Protein AF-A0ABD1T6C7-F1 (afdb_monomer_lite)

Organism: NCBI:txid205694

Structure (mmCIF, N/CA/C/O backbone):
data_AF-A0ABD1T6C7-F1
#
_entry.id   AF-A0ABD1T6C7-F1
#
loop_
_atom_site.group_PDB
_atom_site.id
_atom_site.type_symbol
_atom_site.label_atom_id
_atom_site.label_alt_id
_atom_site.label_comp_id
_atom_site.label_asym_id
_atom_site.label_entity_id
_atom_site.label_seq_id
_atom_site.pdbx_PDB_ins_code
_atom_site.Cartn_x
_atom_site.Cartn_y
_atom_site.Cartn_z
_atom_site.occupancy
_atom_site.B_iso_or_equiv
_atom_site.auth_seq_id
_atom_site.auth_comp_id
_atom_site.auth_asym_id
_atom_site.auth_atom_id
_atom_site.pdbx_PDB_model_num
ATOM 1 N N . MET A 1 1 ? -16.945 15.650 2.297 1.00 52.28 1 MET A N 1
ATOM 2 C CA . MET A 1 1 ? -16.481 14.478 1.529 1.00 52.28 1 MET A CA 1
ATOM 3 C C . MET A 1 1 ? -17.286 13.289 2.010 1.00 52.28 1 MET A C 1
ATOM 5 O O . MET A 1 1 ? -17.315 13.063 3.214 1.00 52.28 1 MET A O 1
ATOM 9 N N . GLU A 1 2 ? -18.012 12.616 1.120 1.00 56.53 2 GLU A N 1
ATOM 10 C CA . GLU A 1 2 ? -18.756 11.403 1.474 1.00 56.53 2 GLU A CA 1
ATOM 11 C C . GLU A 1 2 ? -17.763 10.323 1.914 1.00 56.53 2 GLU A C 1
ATOM 13 O O . GLU A 1 2 ? -16.806 10.024 1.202 1.00 56.53 2 GLU A O 1
ATOM 18 N N . SER A 1 3 ? -17.945 9.786 3.122 1.00 69.44 3 SER A N 1
ATOM 19 C CA . SER A 1 3 ? -17.180 8.632 3.582 1.00 69.44 3 SER A CA 1
ATOM 20 C C . SER A 1 3 ? -17.916 7.364 3.161 1.00 69.44 3 SER A C 1
ATOM 22 O O . SER A 1 3 ? -19.142 7.289 3.240 1.00 69.44 3 SER A O 1
ATOM 24 N N . PHE A 1 4 ? -17.175 6.357 2.702 1.00 83.12 4 PHE A N 1
ATOM 25 C CA . PHE A 1 4 ? -17.728 5.048 2.359 1.00 83.12 4 PHE A CA 1
ATOM 26 C C . PHE A 1 4 ? -17.406 4.059 3.489 1.00 83.12 4 PHE A C 1
ATOM 28 O O . PHE A 1 4 ? -16.422 3.323 3.401 1.00 83.12 4 PHE A O 1
ATOM 35 N N . PRO A 1 5 ? -18.204 4.007 4.575 1.00 83.44 5 PRO A N 1
ATOM 36 C CA . PRO A 1 5 ? -17.848 3.285 5.801 1.00 83.44 5 PRO A CA 1
ATOM 37 C C . PRO A 1 5 ? -17.779 1.761 5.633 1.00 83.44 5 PRO A C 1
ATOM 39 O O . PRO A 1 5 ? -17.335 1.066 6.541 1.00 83.44 5 PRO A O 1
ATOM 42 N N . ARG A 1 6 ? -18.224 1.229 4.489 1.00 91.38 6 ARG A N 1
ATOM 43 C CA . ARG A 1 6 ? -18.223 -0.204 4.157 1.00 91.38 6 ARG A CA 1
ATOM 44 C C . ARG A 1 6 ? -17.340 -0.544 2.956 1.00 91.38 6 ARG A C 1
ATOM 46 O O . ARG A 1 6 ? -17.357 -1.683 2.508 1.00 91.38 6 ARG A O 1
ATOM 53 N N . LEU A 1 7 ? -16.618 0.428 2.394 1.00 94.12 7 LEU A N 1
ATOM 54 C CA . LEU A 1 7 ? -15.737 0.162 1.262 1.00 94.12 7 LEU A CA 1
ATOM 55 C C . LEU A 1 7 ? -14.511 -0.610 1.752 1.00 94.12 7 LEU A C 1
ATOM 57 O O . LEU A 1 7 ? -13.706 -0.072 2.507 1.00 94.12 7 LEU A O 1
ATOM 61 N N . GLU A 1 8 ? -14.382 -1.860 1.315 1.00 95.81 8 GLU A N 1
ATOM 62 C CA . GLU A 1 8 ? -13.251 -2.723 1.682 1.00 95.81 8 GLU A CA 1
ATOM 63 C C . GLU A 1 8 ? -12.176 -2.806 0.598 1.00 95.81 8 GLU A C 1
ATOM 65 O O . GLU A 1 8 ? -11.009 -3.069 0.893 1.00 95.81 8 GLU A O 1
ATOM 70 N N . CYS A 1 9 ? -12.556 -2.558 -0.655 1.00 96.31 9 CYS A N 1
ATOM 71 C CA . CYS A 1 9 ? -11.678 -2.659 -1.808 1.00 96.31 9 CYS A CA 1
ATOM 72 C C . CYS A 1 9 ? -11.843 -1.436 -2.704 1.00 96.31 9 CYS A C 1
ATOM 74 O O . CYS A 1 9 ? -12.955 -1.115 -3.121 1.00 96.31 9 CYS A O 1
ATOM 76 N N . LEU A 1 10 ? -10.724 -0.790 -3.015 1.00 95.62 10 LEU A N 1
ATOM 77 C CA . LEU A 1 10 ? -10.624 0.254 -4.019 1.00 95.62 10 LEU A CA 1
ATOM 78 C C . LEU A 1 10 ? -9.735 -0.240 -5.159 1.00 95.62 10 LEU A C 1
ATOM 80 O O . LEU A 1 10 ? -8.590 -0.643 -4.942 1.00 95.62 10 LEU A O 1
ATOM 84 N N . VAL A 1 11 ? -10.259 -0.159 -6.378 1.00 96.50 11 VAL A N 1
ATOM 85 C CA . VAL A 1 11 ? -9.503 -0.392 -7.608 1.00 96.50 11 VAL A CA 1
ATOM 86 C C . VAL A 1 11 ? -9.539 0.891 -8.422 1.00 96.50 11 VAL A C 1
ATOM 88 O O . VAL A 1 11 ? -10.616 1.403 -8.719 1.00 96.50 11 VAL A O 1
ATOM 91 N N . VAL A 1 12 ? -8.364 1.403 -8.769 1.00 95.75 12 VAL A N 1
ATOM 92 C CA . VAL A 1 12 ? -8.194 2.555 -9.650 1.00 95.75 12 VAL A CA 1
ATOM 93 C C . VAL A 1 12 ? -7.540 2.056 -10.931 1.00 95.75 12 VAL A C 1
ATOM 95 O O . VAL A 1 12 ? -6.360 1.688 -10.946 1.00 95.75 12 VAL A O 1
ATOM 98 N N . ASP A 1 13 ? -8.344 2.001 -11.988 1.00 95.12 13 ASP A N 1
ATOM 99 C CA . ASP A 1 13 ? -7.922 1.576 -13.318 1.00 95.12 13 ASP A CA 1
ATOM 100 C C . ASP A 1 13 ? -7.604 2.796 -14.177 1.00 95.12 13 ASP A C 1
ATOM 102 O O . ASP A 1 13 ? -8.483 3.517 -14.643 1.00 95.12 13 ASP A O 1
ATOM 106 N N . THR A 1 14 ? -6.314 3.061 -14.303 1.00 93.12 14 THR A N 1
ATOM 107 C CA . THR A 1 14 ? -5.751 4.155 -15.084 1.00 93.12 14 THR A CA 1
ATOM 108 C C . THR A 1 14 ? -4.375 3.726 -15.569 1.00 93.12 14 THR A C 1
ATOM 110 O O . THR A 1 14 ? -3.743 2.859 -14.962 1.00 93.12 14 THR A O 1
ATOM 113 N N . GLN A 1 15 ? -3.925 4.313 -16.673 1.00 91.12 15 GLN A N 1
ATOM 114 C CA . GLN A 1 15 ? -2.582 4.080 -17.203 1.00 91.12 15 GLN A CA 1
ATOM 115 C C . GLN A 1 15 ? -1.528 4.918 -16.474 1.00 91.12 15 GLN A C 1
ATOM 117 O O . GLN A 1 15 ? -0.371 4.508 -16.411 1.00 91.12 15 GLN A O 1
ATOM 122 N N . ASP A 1 16 ? -1.940 6.049 -15.903 1.00 92.62 16 ASP A N 1
ATOM 123 C CA . ASP A 1 16 ? -1.059 6.990 -15.222 1.00 92.62 16 ASP A CA 1
ATOM 124 C C . ASP A 1 16 ? -0.949 6.692 -13.724 1.00 92.62 16 ASP A C 1
ATOM 126 O O . ASP A 1 16 ? -1.821 6.066 -13.119 1.00 92.62 16 ASP A O 1
ATOM 130 N N . GLU A 1 17 ? 0.128 7.170 -13.106 1.00 93.38 17 GLU A N 1
ATOM 131 C CA . GLU A 1 17 ? 0.254 7.136 -11.652 1.00 93.38 17 GLU A CA 1
ATOM 132 C C . GLU A 1 17 ? -0.737 8.112 -11.006 1.00 93.38 17 GLU A C 1
ATOM 134 O O . GLU A 1 17 ? -0.935 9.226 -11.493 1.0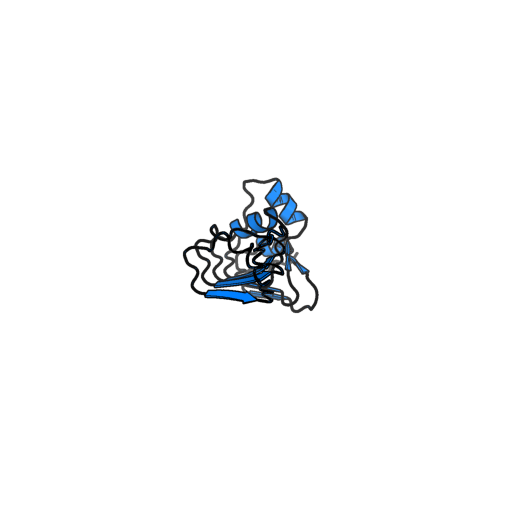0 93.38 17 GLU A O 1
ATOM 139 N N . VAL A 1 18 ? -1.335 7.710 -9.884 1.00 95.31 18 VAL A N 1
ATOM 140 C CA . VAL A 1 18 ? -2.287 8.543 -9.139 1.00 95.31 18 VAL A CA 1
ATOM 141 C C . VAL A 1 18 ? -1.790 8.874 -7.746 1.00 95.31 18 VAL A C 1
ATOM 143 O O . VAL A 1 18 ? -1.227 8.036 -7.041 1.00 95.31 18 VAL A O 1
ATOM 146 N N . GLU A 1 19 ? -2.055 10.102 -7.325 1.00 96.00 19 GLU A N 1
ATOM 147 C CA . GLU A 1 19 ? -1.893 10.490 -5.932 1.00 96.00 19 GLU A CA 1
ATOM 148 C C . GLU A 1 19 ? -2.914 9.739 -5.072 1.00 96.00 19 GLU A C 1
ATOM 150 O O . GLU A 1 19 ? -4.097 9.678 -5.411 1.00 96.00 19 GLU A O 1
ATOM 155 N N . ILE A 1 20 ? -2.462 9.171 -3.956 1.00 94.06 20 ILE A N 1
ATOM 156 C CA . ILE A 1 20 ? -3.307 8.516 -2.959 1.00 94.06 20 ILE A CA 1
ATOM 157 C C . ILE A 1 20 ? -3.828 9.595 -2.005 1.00 94.06 20 ILE A C 1
ATOM 159 O O . ILE A 1 20 ? -3.041 10.134 -1.225 1.00 94.06 20 ILE A O 1
ATOM 163 N N . PRO A 1 21 ? -5.138 9.901 -2.004 1.00 90.94 21 PRO A N 1
ATOM 164 C CA . PRO A 1 21 ? -5.683 10.903 -1.100 1.00 90.94 21 PRO A CA 1
ATOM 165 C C . PRO A 1 21 ? -5.654 10.424 0.358 1.00 90.94 21 PRO A C 1
ATOM 167 O O . PRO A 1 21 ? -6.022 9.283 0.645 1.00 90.94 21 PRO A O 1
ATOM 170 N N . ASP A 1 22 ? -5.332 11.322 1.293 1.00 89.88 22 ASP A N 1
ATOM 171 C CA . ASP A 1 22 ? -5.187 11.031 2.735 1.00 89.88 22 ASP A CA 1
ATOM 172 C C . ASP A 1 22 ? -6.418 10.369 3.353 1.00 89.88 22 ASP A C 1
ATOM 174 O O . ASP A 1 22 ? -6.319 9.583 4.297 1.00 89.88 22 ASP A O 1
ATOM 178 N N . ILE A 1 23 ? -7.603 10.675 2.815 1.00 89.81 23 ILE A N 1
ATOM 179 C CA . ILE A 1 23 ? -8.852 10.077 3.280 1.00 89.81 23 ILE A CA 1
ATOM 180 C C . ILE A 1 23 ? -8.816 8.550 3.162 1.00 89.81 23 ILE A C 1
ATOM 182 O O . ILE A 1 23 ? -9.301 7.884 4.069 1.00 89.81 23 ILE A O 1
ATOM 186 N N . LEU A 1 24 ? -8.185 7.990 2.121 1.00 91.06 24 LEU A N 1
ATOM 187 C CA . LEU A 1 24 ? -8.083 6.540 1.923 1.00 91.06 24 LEU A CA 1
ATOM 188 C C . LEU A 1 24 ? -7.237 5.866 3.006 1.00 91.06 24 LEU A C 1
ATOM 190 O O . LEU A 1 24 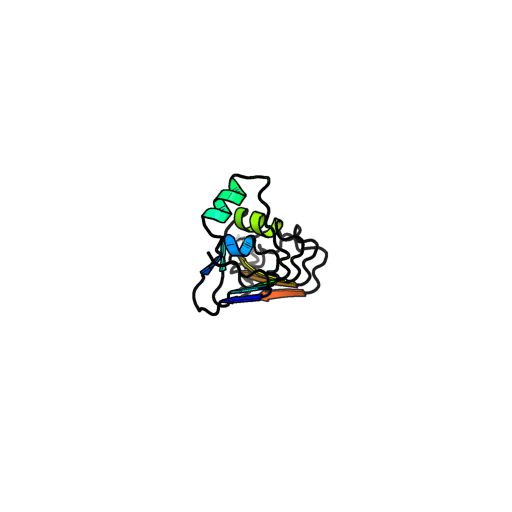? -7.534 4.742 3.412 1.00 91.06 24 LEU A O 1
ATOM 194 N N . LEU A 1 25 ? -6.214 6.559 3.511 1.00 89.69 25 LEU A N 1
ATOM 195 C CA . LEU A 1 25 ? -5.383 6.061 4.605 1.00 89.69 25 LEU A CA 1
ATOM 196 C C . LEU A 1 25 ? -6.197 5.958 5.907 1.00 89.69 25 LEU A C 1
ATOM 198 O O . LEU A 1 25 ? -5.974 5.057 6.703 1.00 89.69 25 LEU A O 1
ATOM 202 N N . ASN A 1 26 ? -7.222 6.789 6.084 1.00 88.88 26 ASN A N 1
ATOM 203 C CA . ASN A 1 26 ? -8.035 6.830 7.303 1.00 88.88 26 ASN A CA 1
ATOM 204 C C . ASN A 1 26 ? -9.395 6.123 7.181 1.00 88.88 26 ASN A C 1
ATOM 206 O O . ASN A 1 26 ? -10.267 6.305 8.034 1.00 88.88 26 ASN A O 1
ATOM 210 N N . MET A 1 27 ? -9.610 5.330 6.127 1.00 91.19 27 MET A N 1
ATOM 211 C CA . MET A 1 27 ? -10.841 4.556 5.960 1.00 91.19 27 MET A CA 1
ATOM 212 C C . MET A 1 27 ? -10.761 3.223 6.723 1.00 91.19 27 MET A C 1
ATOM 214 O O . MET A 1 27 ? -10.055 2.315 6.282 1.00 91.19 27 MET A O 1
ATOM 218 N N . PRO A 1 28 ? -11.534 3.035 7.812 1.00 89.56 28 PRO A N 1
ATOM 219 C CA . PRO A 1 28 ? -11.343 1.905 8.727 1.00 89.56 28 PRO A CA 1
ATOM 220 C C . PRO A 1 28 ? -11.686 0.545 8.105 1.00 89.56 28 PRO A C 1
ATOM 222 O O . PRO A 1 28 ? -11.076 -0.470 8.439 1.00 89.56 28 PRO A O 1
ATOM 225 N N . SER A 1 29 ? -12.649 0.518 7.180 1.00 93.06 29 SER A N 1
ATOM 226 C CA . SER A 1 29 ? -13.058 -0.708 6.487 1.00 93.06 29 SER A CA 1
ATOM 227 C C . SER A 1 29 ? -12.190 -1.034 5.276 1.00 93.06 29 SER A C 1
ATOM 229 O O . SER A 1 29 ? -12.258 -2.165 4.801 1.00 93.06 29 SER A O 1
ATOM 231 N N . LEU A 1 30 ? -11.372 -0.093 4.785 1.00 94.50 30 LEU A N 1
ATOM 232 C CA . LEU A 1 30 ? -10.579 -0.291 3.576 1.00 94.50 30 LEU A CA 1
ATOM 233 C C . LEU A 1 30 ? -9.420 -1.254 3.859 1.00 94.50 30 LEU A C 1
ATOM 235 O O . LEU A 1 30 ? -8.597 -1.032 4.747 1.00 94.50 30 LEU A O 1
ATOM 239 N N . ARG A 1 31 ? -9.370 -2.346 3.094 1.00 96.12 31 ARG A N 1
ATOM 240 C CA . ARG A 1 31 ? -8.399 -3.442 3.249 1.00 96.12 31 ARG A CA 1
ATOM 241 C C . ARG A 1 31 ? -7.528 -3.629 2.020 1.00 96.12 31 ARG A C 1
ATOM 243 O O . ARG A 1 31 ? -6.442 -4.209 2.120 1.00 96.12 31 ARG A O 1
ATOM 250 N N . HIS A 1 32 ? -8.018 -3.216 0.858 1.00 97.00 32 HIS A N 1
ATOM 251 C CA . HIS A 1 32 ? -7.374 -3.481 -0.416 1.00 97.00 32 HIS A CA 1
ATOM 252 C C . HIS A 1 32 ? -7.360 -2.222 -1.277 1.00 97.00 32 HIS A C 1
ATOM 254 O O . HIS A 1 32 ? -8.412 -1.657 -1.571 1.00 97.00 32 HIS A O 1
ATOM 260 N N . MET A 1 33 ? -6.166 -1.814 -1.700 1.00 96.06 33 MET A N 1
ATOM 261 C CA . MET A 1 33 ? -5.968 -0.752 -2.682 1.00 96.06 33 MET A CA 1
ATOM 262 C C . MET A 1 33 ? -5.186 -1.293 -3.872 1.00 96.06 33 MET A C 1
ATOM 264 O O . MET A 1 33 ? -4.096 -1.852 -3.719 1.00 96.06 33 MET A O 1
ATOM 268 N N . HIS A 1 34 ? -5.746 -1.122 -5.063 1.00 96.25 34 HIS A N 1
ATOM 269 C CA . HIS A 1 34 ? -5.139 -1.560 -6.309 1.00 96.25 34 HIS A CA 1
ATOM 270 C C . HIS A 1 34 ? -5.087 -0.406 -7.299 1.00 96.25 34 HIS A C 1
ATOM 272 O O . HIS A 1 34 ? -6.115 -0.005 -7.832 1.00 96.25 34 HIS A O 1
ATOM 278 N N . PHE A 1 35 ? -3.884 0.088 -7.568 1.00 95.62 35 PHE A N 1
ATOM 279 C CA . PHE A 1 35 ? -3.639 1.111 -8.577 1.00 95.62 35 PHE A CA 1
ATOM 280 C C . PHE A 1 35 ? -3.027 0.415 -9.791 1.00 95.62 35 PHE A C 1
ATOM 282 O O . PHE A 1 35 ? -1.980 -0.204 -9.669 1.00 95.62 35 PHE A O 1
ATOM 289 N N . LEU A 1 36 ? -3.684 0.393 -10.949 1.00 91.62 36 LEU A N 1
ATOM 290 C CA . LEU A 1 36 ? -3.168 -0.376 -12.094 1.00 91.62 36 LEU A CA 1
ATOM 291 C C . LEU A 1 36 ? -1.983 0.330 -12.775 1.00 91.62 36 LEU A C 1
ATOM 293 O O . LEU A 1 36 ? -0.966 -0.322 -13.026 1.00 91.62 36 LEU A O 1
ATOM 297 N N . GLY A 1 37 ? -2.085 1.647 -12.976 1.00 90.81 37 GLY A N 1
ATOM 298 C CA . GLY A 1 37 ? -1.016 2.513 -13.499 1.00 90.81 37 GLY A CA 1
ATOM 299 C C . GLY A 1 37 ? 0.038 2.896 -12.461 1.00 90.81 37 GLY A C 1
ATOM 300 O O . GLY A 1 37 ? 1.176 3.199 -12.805 1.00 90.81 37 GLY A O 1
ATOM 301 N N . GLY A 1 38 ? -0.310 2.785 -11.180 1.00 94.06 38 GLY A N 1
ATOM 302 C CA . GLY A 1 38 ? 0.564 3.079 -10.052 1.00 94.06 38 GLY A CA 1
ATOM 303 C C . GLY A 1 38 ? -0.039 4.110 -9.106 1.00 94.06 38 GLY A C 1
ATOM 304 O O . GLY A 1 38 ? -0.906 4.886 -9.489 1.00 94.06 38 GLY A O 1
ATOM 305 N N . GLY A 1 39 ? 0.395 4.092 -7.852 1.00 95.69 39 GLY A N 1
ATOM 306 C CA . GLY A 1 39 ? 0.014 5.056 -6.828 1.00 95.69 39 GLY A CA 1
ATOM 307 C C . GLY A 1 39 ? 1.243 5.690 -6.185 1.00 95.69 39 GLY A C 1
ATOM 308 O O . GLY A 1 39 ? 2.288 5.045 -6.095 1.00 95.69 39 GLY A O 1
ATOM 309 N N . TYR A 1 40 ? 1.122 6.923 -5.710 1.00 95.75 40 TYR A N 1
ATOM 310 C CA . TYR A 1 40 ? 2.125 7.581 -4.869 1.00 95.75 40 TYR A CA 1
ATOM 311 C C . TYR A 1 40 ? 1.447 8.319 -3.715 1.00 95.75 40 TYR A C 1
ATOM 313 O O . TYR A 1 40 ? 0.297 8.741 -3.828 1.00 95.75 40 TYR A O 1
ATOM 321 N N . PHE A 1 41 ? 2.134 8.445 -2.583 1.00 95.06 41 PHE A N 1
ATOM 322 C CA . PHE A 1 41 ? 1.586 9.153 -1.430 1.00 95.06 41 PHE A CA 1
ATOM 323 C C . PHE A 1 41 ? 1.500 10.655 -1.694 1.00 95.06 41 PHE A C 1
ATOM 325 O O . PHE A 1 41 ? 2.362 11.240 -2.350 1.00 95.06 41 PHE A O 1
ATOM 332 N N . SER A 1 42 ? 0.436 11.272 -1.192 1.00 94.25 42 SER A N 1
ATOM 333 C CA . SER A 1 42 ? 0.213 12.705 -1.339 1.00 94.25 42 SER A CA 1
ATOM 334 C C . SER A 1 42 ? 1.275 13.543 -0.629 1.00 94.25 42 SER A C 1
ATOM 336 O O . SER A 1 42 ? 1.860 13.129 0.375 1.00 94.25 42 SER A O 1
ATOM 338 N N . ALA A 1 43 ? 1.460 14.784 -1.077 1.00 93.19 43 ALA A N 1
ATOM 339 C CA . ALA A 1 43 ? 2.364 15.715 -0.397 1.00 93.19 43 ALA A CA 1
ATOM 340 C C . ALA A 1 43 ? 1.971 15.954 1.076 1.00 93.19 43 ALA A C 1
ATOM 342 O O . ALA A 1 43 ? 2.839 16.120 1.934 1.00 93.19 43 ALA A O 1
ATOM 343 N N . SER A 1 44 ? 0.672 15.948 1.384 1.00 91.25 44 SER A N 1
ATOM 344 C CA . SER A 1 44 ? 0.160 16.128 2.744 1.00 91.25 44 SER A CA 1
ATOM 345 C C . SER A 1 44 ? 0.468 14.933 3.647 1.00 91.25 44 SER A C 1
ATOM 347 O O . SER A 1 44 ? 0.957 15.135 4.759 1.00 91.25 44 SER A O 1
ATOM 349 N N . SER A 1 45 ? 0.266 13.701 3.172 1.00 90.44 45 SER A N 1
ATOM 350 C CA . SER A 1 45 ? 0.612 12.497 3.940 1.00 90.44 45 SER A CA 1
ATOM 351 C C . SER A 1 45 ? 2.120 12.383 4.184 1.00 90.44 45 SER A C 1
ATOM 353 O O . SER A 1 45 ? 2.538 12.050 5.293 1.00 90.44 45 SER A O 1
ATOM 355 N N . LEU A 1 46 ? 2.946 12.763 3.204 1.00 92.50 46 LEU A N 1
ATOM 356 C CA . LEU A 1 46 ? 4.402 12.831 3.357 1.00 92.50 46 LEU A CA 1
ATOM 357 C C . LEU A 1 46 ? 4.831 13.865 4.403 1.00 92.50 46 LEU A C 1
ATOM 359 O O . LEU A 1 46 ? 5.683 13.581 5.248 1.00 92.50 46 LEU A O 1
ATOM 363 N N . GLN A 1 47 ? 4.224 15.056 4.391 1.00 92.62 47 GLN A N 1
ATOM 364 C CA . GLN A 1 47 ? 4.491 16.080 5.403 1.00 92.62 47 GLN A CA 1
ATOM 365 C C . GLN A 1 47 ? 4.101 15.609 6.806 1.00 92.62 47 GLN A C 1
ATOM 367 O O . GLN A 1 47 ? 4.863 15.818 7.749 1.00 92.62 47 GLN A O 1
ATOM 372 N N . GLN A 1 48 ? 2.951 14.948 6.951 1.00 89.25 48 GLN A N 1
ATOM 373 C CA . GLN A 1 48 ? 2.520 14.393 8.235 1.00 89.25 48 GLN A CA 1
ATOM 374 C C . GLN A 1 48 ? 3.492 13.317 8.732 1.00 89.25 48 GLN A C 1
ATOM 376 O O . GLN A 1 48 ? 3.987 13.425 9.849 1.00 89.25 48 GLN A O 1
ATOM 381 N N . ALA A 1 49 ? 3.866 12.356 7.884 1.00 88.94 49 ALA A N 1
ATOM 382 C CA . ALA A 1 49 ? 4.826 11.306 8.233 1.00 88.94 49 ALA A CA 1
ATOM 383 C C . ALA A 1 49 ? 6.246 11.830 8.534 1.00 88.94 49 ALA A C 1
ATOM 385 O O . ALA A 1 49 ? 7.044 11.156 9.193 1.00 88.94 49 ALA A O 1
ATOM 386 N N . THR A 1 50 ? 6.586 13.022 8.039 1.00 90.81 50 THR A N 1
ATOM 387 C CA . THR A 1 50 ? 7.869 13.679 8.320 1.00 90.81 50 THR A CA 1
ATOM 388 C C . THR A 1 50 ? 7.854 14.417 9.655 1.00 90.81 50 THR A C 1
ATOM 390 O O . THR A 1 50 ? 8.819 14.318 10.410 1.00 90.81 50 THR A O 1
ATOM 393 N N . ASN A 1 51 ? 6.779 15.157 9.933 1.00 87.50 51 ASN A N 1
ATOM 394 C CA . ASN A 1 51 ? 6.710 16.096 11.055 1.00 87.50 51 ASN A CA 1
ATOM 395 C C . ASN A 1 51 ? 6.151 15.479 12.342 1.00 87.50 51 ASN A C 1
ATOM 397 O O . ASN A 1 51 ? 6.358 16.039 13.417 1.00 87.50 51 ASN A O 1
ATOM 401 N N . ASP A 1 52 ? 5.428 14.365 12.238 1.00 84.81 52 ASP A N 1
ATOM 402 C CA . ASP A 1 52 ? 4.752 13.722 13.357 1.00 84.81 52 ASP A CA 1
ATOM 403 C C . ASP A 1 52 ? 5.280 12.297 13.562 1.00 84.81 52 ASP A C 1
ATOM 405 O O . ASP A 1 52 ? 4.972 11.377 12.803 1.00 84.81 52 ASP A O 1
ATOM 409 N N . GLU A 1 53 ? 6.068 12.095 14.620 1.00 78.38 53 GLU A N 1
ATOM 410 C CA . GLU A 1 53 ? 6.536 10.758 15.012 1.00 78.38 53 GLU A CA 1
ATOM 411 C C . GLU A 1 53 ? 5.384 9.832 15.430 1.00 78.38 53 GLU A C 1
ATOM 413 O O . GLU A 1 53 ? 5.529 8.609 15.402 1.00 78.38 53 GLU A O 1
ATOM 418 N N . SER A 1 54 ? 4.233 10.403 15.791 1.00 80.56 54 SER A N 1
ATOM 419 C CA . SER A 1 54 ? 3.011 9.680 16.127 1.00 80.56 54 SER A CA 1
ATOM 420 C C . SER A 1 54 ? 2.068 9.494 14.937 1.00 80.56 54 SER A C 1
ATOM 422 O O . SER A 1 54 ? 0.943 9.029 15.136 1.00 80.56 54 SER A O 1
ATOM 424 N N . PHE A 1 55 ? 2.518 9.793 13.709 1.00 83.44 55 PHE A N 1
ATOM 425 C CA . PHE A 1 55 ? 1.734 9.576 12.499 1.00 83.44 55 PHE A CA 1
ATOM 426 C C . PHE A 1 55 ? 1.234 8.131 12.434 1.00 83.44 55 PHE A C 1
ATOM 428 O O . PHE A 1 55 ? 2.000 7.165 12.391 1.00 83.44 55 PHE A O 1
ATOM 435 N N . GLN A 1 56 ? -0.085 7.985 12.423 1.00 82.50 56 GLN A N 1
ATOM 436 C CA . GLN A 1 56 ? -0.758 6.701 12.363 1.00 82.50 56 GLN A CA 1
ATOM 437 C C . GLN A 1 56 ? -1.801 6.717 11.261 1.00 82.50 56 GLN A C 1
ATOM 439 O O . GLN A 1 56 ? -2.430 7.728 10.961 1.00 82.50 56 GLN A O 1
ATOM 444 N N . ILE A 1 57 ? -1.989 5.543 10.683 1.00 83.94 57 ILE A N 1
ATOM 445 C CA . ILE A 1 57 ? -2.998 5.278 9.676 1.00 83.94 57 ILE A CA 1
ATOM 446 C C . ILE A 1 57 ? -4.083 4.469 10.371 1.00 83.94 57 ILE A C 1
ATOM 448 O O . ILE A 1 57 ? -3.812 3.410 10.937 1.00 83.94 57 ILE A O 1
ATOM 452 N N . ASN A 1 58 ? -5.319 4.960 10.342 1.00 79.19 58 ASN A N 1
ATOM 453 C CA . ASN A 1 58 ? -6.449 4.259 10.941 1.00 79.19 58 ASN A CA 1
ATOM 454 C C . ASN A 1 58 ? -7.166 3.386 9.904 1.00 79.19 58 ASN A C 1
ATOM 456 O O . ASN A 1 58 ? -8.323 3.628 9.550 1.00 79.19 58 ASN A O 1
ATOM 460 N N . ASN A 1 59 ? -6.465 2.379 9.388 1.00 78.81 59 ASN A N 1
ATOM 461 C CA . ASN A 1 59 ? -7.062 1.383 8.509 1.00 78.81 59 ASN A CA 1
ATOM 462 C C . ASN A 1 59 ? -6.577 -0.029 8.841 1.00 78.81 59 ASN A C 1
ATOM 464 O O . ASN A 1 59 ? -5.602 -0.246 9.559 1.00 78.81 59 ASN A O 1
ATOM 468 N N . ASN A 1 60 ? -7.289 -1.013 8.301 1.00 88.00 60 ASN A N 1
ATOM 469 C CA . ASN A 1 60 ? -6.905 -2.414 8.389 1.00 88.00 60 ASN A CA 1
ATOM 470 C C . ASN A 1 60 ? -6.332 -2.887 7.050 1.00 88.00 60 ASN A C 1
ATOM 472 O O . ASN A 1 60 ? -6.773 -3.905 6.510 1.00 88.00 60 ASN A O 1
ATOM 476 N N . MET A 1 61 ? -5.408 -2.115 6.470 1.00 94.50 61 MET A N 1
ATOM 477 C CA . MET A 1 61 ? -4.878 -2.402 5.141 1.00 94.50 61 MET A CA 1
ATOM 478 C C . MET A 1 61 ? -4.179 -3.763 5.111 1.00 94.50 61 MET A C 1
ATOM 480 O O . MET A 1 61 ? -3.254 -4.029 5.873 1.00 94.50 61 MET A O 1
ATOM 484 N N . GLN A 1 62 ? -4.617 -4.629 4.200 1.00 96.69 62 GLN A N 1
ATOM 485 C CA . GLN A 1 62 ? -4.085 -5.981 4.007 1.00 96.69 62 GLN A CA 1
ATOM 486 C C . GLN A 1 62 ? -3.368 -6.136 2.668 1.00 96.69 62 GLN A C 1
ATOM 488 O O . GLN A 1 62 ? -2.528 -7.026 2.516 1.00 96.69 62 GLN A O 1
ATOM 493 N N . SER A 1 63 ? -3.714 -5.311 1.676 1.00 97.38 63 SER A N 1
ATOM 494 C CA . SER A 1 63 ? -3.141 -5.385 0.336 1.00 97.38 63 SER A CA 1
ATOM 495 C C . SER A 1 63 ? -2.998 -4.004 -0.286 1.00 97.38 63 SER A C 1
ATOM 497 O O . SER A 1 63 ? -3.993 -3.300 -0.432 1.00 97.38 63 SER A O 1
ATOM 499 N N . ILE A 1 64 ? -1.792 -3.670 -0.737 1.00 95.94 64 ILE A N 1
ATOM 500 C CA . ILE A 1 64 ? -1.527 -2.492 -1.569 1.00 95.94 64 ILE A CA 1
ATOM 501 C C . ILE A 1 64 ? -0.823 -2.963 -2.835 1.00 95.94 64 ILE A C 1
ATOM 503 O O . ILE A 1 64 ? 0.176 -3.684 -2.777 1.00 95.94 64 ILE A O 1
ATOM 507 N N . SER A 1 65 ? -1.346 -2.573 -3.993 1.00 94.62 65 SER A N 1
ATOM 508 C CA . SER A 1 65 ? -0.785 -2.962 -5.280 1.00 94.62 65 SER A CA 1
ATOM 509 C C . SER A 1 65 ? -0.372 -1.763 -6.122 1.00 94.62 65 SER A C 1
ATOM 511 O O . SER A 1 65 ? -1.187 -0.886 -6.383 1.00 94.62 65 SER A O 1
ATOM 513 N N . VAL A 1 66 ? 0.866 -1.839 -6.623 1.00 91.56 66 VAL A N 1
ATOM 514 C CA . VAL A 1 66 ? 1.549 -0.873 -7.499 1.00 91.56 66 VAL A CA 1
ATOM 515 C C . VAL A 1 66 ? 1.685 0.493 -6.844 1.00 91.56 66 VAL A C 1
ATOM 517 O O . VAL A 1 66 ? 1.139 1.477 -7.315 1.00 91.56 66 VAL A O 1
ATOM 520 N N . ILE A 1 67 ? 2.433 0.567 -5.752 1.00 95.06 67 ILE A N 1
ATOM 521 C CA . ILE A 1 67 ? 2.805 1.857 -5.169 1.00 95.06 67 ILE A CA 1
ATOM 522 C C . ILE A 1 67 ? 4.266 2.184 -5.486 1.00 95.06 67 ILE A C 1
ATOM 524 O O . ILE A 1 67 ? 5.125 1.300 -5.448 1.00 95.06 67 ILE A O 1
ATOM 528 N N . ARG A 1 68 ? 4.560 3.431 -5.844 1.00 93.62 68 ARG A N 1
ATOM 529 C CA . ARG A 1 68 ? 5.930 3.921 -6.001 1.00 93.62 68 ARG A CA 1
ATOM 530 C C . ARG A 1 68 ? 6.488 4.289 -4.630 1.00 93.62 68 ARG A C 1
ATOM 532 O O . ARG A 1 68 ? 5.833 4.998 -3.877 1.00 93.62 68 ARG A O 1
ATOM 539 N N . ILE A 1 69 ? 7.707 3.836 -4.355 1.00 92.31 69 ILE A N 1
ATOM 540 C CA . ILE A 1 69 ? 8.510 4.246 -3.202 1.00 92.31 69 ILE A CA 1
ATOM 541 C C . ILE A 1 69 ? 9.722 5.009 -3.732 1.00 92.31 69 ILE A C 1
ATOM 543 O O . ILE A 1 69 ? 10.508 4.484 -4.531 1.00 92.31 69 ILE A O 1
ATOM 547 N N . SER A 1 70 ? 9.828 6.258 -3.310 1.00 90.00 70 SER A N 1
ATOM 548 C CA . SER A 1 70 ? 10.828 7.237 -3.724 1.00 90.00 70 SER A CA 1
ATOM 549 C C . SER A 1 70 ? 11.827 7.536 -2.609 1.00 90.00 70 SER A C 1
ATOM 551 O O . SER A 1 70 ? 12.976 7.853 -2.916 1.00 90.00 70 SER A O 1
ATOM 553 N N . ASP A 1 71 ? 11.425 7.428 -1.338 1.00 90.06 71 ASP A N 1
ATOM 554 C CA . ASP A 1 71 ? 12.294 7.671 -0.184 1.00 90.06 71 ASP A CA 1
ATOM 555 C C . ASP A 1 71 ? 11.846 6.941 1.104 1.00 90.06 71 ASP A C 1
ATOM 557 O O . ASP A 1 71 ? 10.907 6.146 1.119 1.00 90.06 71 ASP A O 1
ATOM 561 N N . GLU A 1 72 ? 12.563 7.188 2.204 1.00 88.81 72 GLU A N 1
ATOM 562 C CA . GLU A 1 72 ? 12.264 6.626 3.529 1.00 88.81 72 GLU A CA 1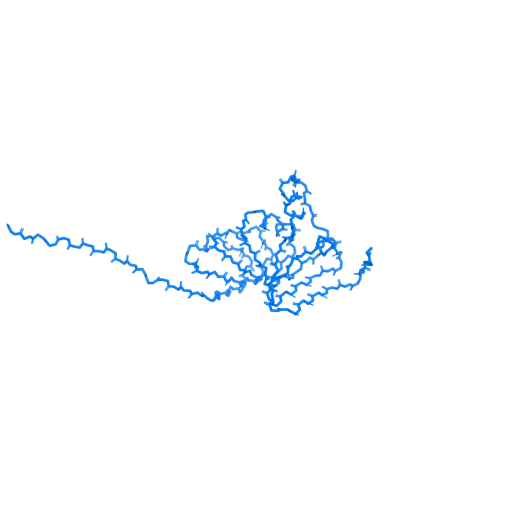
ATOM 563 C C . GLU A 1 72 ? 10.944 7.141 4.131 1.00 88.81 72 GLU A C 1
ATOM 565 O O . GLU A 1 72 ? 10.366 6.486 4.999 1.00 88.81 72 GLU A O 1
ATOM 570 N N . THR A 1 73 ? 10.439 8.294 3.694 1.00 91.81 73 THR A N 1
ATOM 571 C CA . THR A 1 73 ? 9.159 8.848 4.159 1.00 91.81 73 THR A CA 1
ATOM 572 C C . THR A 1 73 ? 8.001 8.010 3.635 1.00 91.81 73 THR A C 1
ATOM 574 O O . THR A 1 73 ? 7.104 7.662 4.404 1.00 91.81 73 THR A O 1
ATOM 577 N N . ASP A 1 74 ? 8.064 7.580 2.374 1.00 92.88 74 ASP A N 1
ATOM 578 C CA . ASP A 1 74 ? 7.103 6.619 1.818 1.00 92.88 74 ASP A CA 1
ATOM 579 C C . ASP A 1 74 ? 7.079 5.315 2.641 1.00 92.88 74 ASP A C 1
ATOM 581 O O . ASP A 1 74 ? 6.017 4.753 2.932 1.00 92.88 74 ASP A O 1
ATOM 585 N N . LEU A 1 75 ? 8.252 4.839 3.080 1.00 91.31 75 LEU A N 1
ATOM 586 C CA . LEU A 1 75 ? 8.352 3.654 3.938 1.00 91.31 75 LEU A CA 1
ATOM 587 C C . LEU A 1 75 ? 7.768 3.889 5.331 1.00 91.31 75 LEU A C 1
ATOM 589 O O . LEU A 1 75 ? 7.146 2.978 5.877 1.00 91.31 75 LEU A O 1
ATOM 593 N N . LYS A 1 76 ? 7.932 5.085 5.913 1.00 91.69 76 LYS A N 1
ATOM 594 C CA . LYS A 1 76 ? 7.287 5.438 7.189 1.00 91.69 76 LYS A CA 1
ATOM 595 C C . LYS A 1 76 ? 5.770 5.314 7.094 1.00 91.69 76 LYS A C 1
ATOM 597 O O . LYS A 1 76 ? 5.164 4.744 7.993 1.00 91.69 76 LYS A O 1
ATOM 602 N N . ILE A 1 77 ? 5.167 5.749 5.990 1.00 92.25 77 ILE A N 1
ATOM 603 C CA . ILE A 1 77 ? 3.722 5.595 5.774 1.00 92.25 77 ILE A CA 1
ATOM 604 C C . ILE A 1 77 ? 3.347 4.104 5.694 1.00 92.25 77 ILE A C 1
ATOM 606 O O . ILE A 1 77 ? 2.385 3.667 6.328 1.00 92.25 77 ILE A O 1
ATOM 610 N N . LEU A 1 78 ? 4.140 3.280 4.997 1.00 91.81 78 LEU A N 1
ATOM 611 C CA . LEU A 1 78 ? 3.924 1.825 4.966 1.00 91.81 78 LEU A CA 1
ATOM 612 C C . LEU A 1 78 ? 4.078 1.155 6.342 1.00 91.81 78 LEU A C 1
ATOM 614 O O . LEU A 1 78 ? 3.354 0.198 6.625 1.00 91.81 78 LEU A O 1
ATOM 618 N N . ARG A 1 79 ? 4.973 1.646 7.215 1.00 90.81 79 ARG A N 1
ATOM 619 C CA . ARG A 1 79 ? 5.142 1.136 8.596 1.00 90.81 79 ARG A CA 1
ATOM 620 C C . ARG A 1 79 ? 3.861 1.258 9.415 1.00 90.81 79 ARG A C 1
ATOM 622 O O . ARG A 1 79 ? 3.613 0.421 10.278 1.00 90.81 79 ARG A O 1
ATOM 629 N N . CYS A 1 80 ? 3.016 2.237 9.102 1.00 90.62 80 CYS A N 1
ATOM 630 C CA . CYS A 1 80 ? 1.729 2.439 9.761 1.00 90.62 80 CYS A CA 1
ATOM 631 C C . CYS A 1 80 ? 0.646 1.436 9.311 1.00 90.62 80 CYS A C 1
ATOM 633 O O . CYS A 1 80 ? -0.481 1.511 9.789 1.00 90.62 80 CYS A O 1
ATOM 635 N N . SER A 1 81 ? 0.966 0.486 8.421 1.00 90.56 81 SER A N 1
ATOM 636 C CA . SER A 1 81 ? 0.072 -0.594 7.974 1.00 90.56 81 SER A CA 1
ATOM 637 C C . SER A 1 81 ? 0.561 -1.973 8.456 1.00 90.56 81 SER A C 1
ATOM 639 O O . SER A 1 81 ? 0.965 -2.806 7.641 1.00 90.56 81 SER A O 1
ATOM 641 N N . PRO A 1 82 ? 0.527 -2.272 9.770 1.00 88.12 82 PRO A N 1
ATOM 642 C CA . PRO A 1 82 ? 1.111 -3.501 10.318 1.00 88.12 82 PRO A CA 1
ATOM 643 C C . PRO A 1 82 ? 0.422 -4.782 9.823 1.00 88.12 82 PRO A C 1
ATOM 645 O O . PRO A 1 82 ? 1.050 -5.835 9.769 1.00 88.12 82 PRO A O 1
ATOM 648 N N . ASN A 1 83 ? -0.849 -4.705 9.416 1.00 92.81 83 ASN A N 1
ATOM 649 C CA . ASN A 1 83 ? -1.629 -5.850 8.929 1.00 92.81 83 ASN A CA 1
ATOM 650 C C . ASN A 1 83 ? -1.420 -6.154 7.435 1.00 92.81 83 ASN A C 1
ATOM 652 O O . ASN A 1 83 ? -2.110 -7.016 6.878 1.00 92.81 83 ASN A O 1
ATOM 656 N N . LEU A 1 84 ? -0.488 -5.458 6.778 1.00 95.25 84 LEU A N 1
ATOM 657 C CA . LEU A 1 84 ? -0.227 -5.607 5.355 1.00 95.25 84 LEU A CA 1
ATOM 658 C C . LEU A 1 84 ? 0.361 -6.993 5.056 1.00 95.25 84 LEU A C 1
ATOM 660 O O . LEU A 1 84 ? 1.444 -7.341 5.517 1.00 95.25 84 LEU A O 1
ATOM 664 N N . ARG A 1 85 ? -0.353 -7.779 4.244 1.00 97.06 85 ARG A N 1
ATOM 665 C CA . ARG A 1 85 ? 0.038 -9.145 3.849 1.00 97.06 85 ARG A CA 1
ATOM 666 C C . ARG A 1 85 ? 0.537 -9.231 2.418 1.00 97.06 8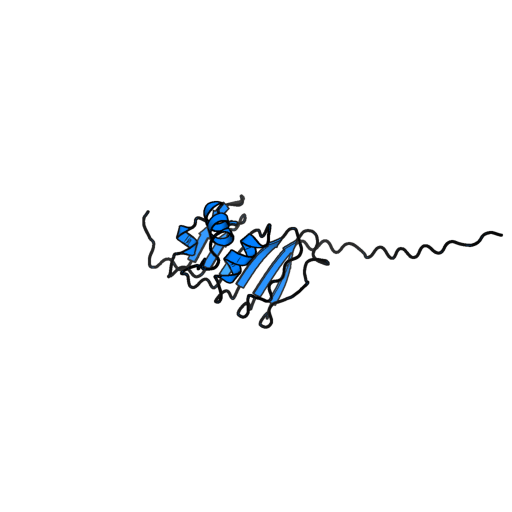5 ARG A C 1
ATOM 668 O O . ARG A 1 85 ? 1.279 -10.151 2.084 1.00 97.06 85 ARG A O 1
ATOM 675 N N . ARG A 1 86 ? 0.101 -8.312 1.554 1.00 97.69 86 ARG A N 1
ATOM 676 C CA . ARG A 1 86 ? 0.451 -8.293 0.131 1.00 97.69 86 ARG A CA 1
ATOM 677 C C . ARG A 1 86 ? 0.867 -6.893 -0.286 1.00 97.69 86 ARG A C 1
ATOM 679 O O . ARG A 1 86 ? 0.106 -5.944 -0.105 1.00 97.69 86 ARG A O 1
ATOM 686 N N . LEU A 1 87 ? 2.046 -6.783 -0.878 1.00 96.25 87 LEU A N 1
ATOM 687 C CA . LEU A 1 87 ? 2.598 -5.517 -1.330 1.00 96.25 87 LEU A CA 1
ATOM 688 C C . LEU A 1 87 ? 3.191 -5.676 -2.727 1.00 96.25 87 LEU A C 1
ATOM 690 O O . LEU A 1 87 ? 4.027 -6.544 -2.964 1.00 96.25 87 LEU A O 1
ATOM 694 N N . LYS A 1 88 ? 2.774 -4.821 -3.661 1.00 95.50 88 LYS A N 1
ATOM 695 C CA . LYS A 1 88 ? 3.459 -4.636 -4.944 1.00 95.50 88 LYS A CA 1
ATOM 696 C C . LYS A 1 88 ? 3.982 -3.209 -5.016 1.00 95.50 88 LYS A C 1
ATOM 698 O O . LYS A 1 88 ? 3.181 -2.278 -4.996 1.00 95.50 88 LYS A O 1
ATOM 703 N N . VAL A 1 89 ? 5.296 -3.056 -5.135 1.00 93.56 89 VAL A N 1
ATOM 704 C CA . VAL A 1 89 ? 5.982 -1.758 -5.132 1.00 93.56 89 VAL A CA 1
ATOM 705 C C . VAL A 1 89 ? 6.866 -1.584 -6.357 1.00 93.56 89 VAL A C 1
ATOM 707 O O . VAL A 1 89 ? 7.391 -2.556 -6.904 1.00 93.56 89 VAL A O 1
ATOM 710 N N . SER A 1 90 ? 7.041 -0.329 -6.756 1.00 91.31 90 SER A N 1
ATOM 711 C CA . SER A 1 90 ? 8.080 0.109 -7.680 1.00 91.31 90 SER A CA 1
ATOM 712 C C . SER A 1 90 ? 9.079 0.968 -6.917 1.00 91.31 90 SER A C 1
ATOM 714 O O . SER A 1 90 ? 8.681 1.960 -6.311 1.00 91.31 90 SER A O 1
ATOM 716 N N . ILE A 1 91 ? 10.357 0.607 -6.953 1.00 88.25 91 ILE A N 1
ATOM 717 C CA . ILE A 1 91 ? 11.426 1.294 -6.218 1.00 88.25 91 ILE A CA 1
ATOM 718 C C . ILE A 1 91 ? 12.533 1.719 -7.184 1.00 88.25 91 ILE A C 1
ATOM 720 O O . ILE A 1 91 ? 12.777 1.044 -8.183 1.00 88.25 91 ILE A O 1
ATOM 724 N N . ARG A 1 92 ? 13.188 2.851 -6.907 1.00 82.94 92 ARG A N 1
ATOM 725 C CA . ARG A 1 92 ? 14.363 3.322 -7.675 1.00 82.94 92 ARG A CA 1
ATOM 726 C C . ARG A 1 92 ? 15.691 3.041 -6.983 1.00 82.94 92 ARG A C 1
ATOM 728 O O . ARG A 1 92 ? 16.725 2.967 -7.637 1.00 82.94 92 ARG A O 1
ATOM 735 N N . SER A 1 93 ? 15.630 2.884 -5.671 1.00 79.88 93 SER A N 1
ATOM 736 C CA . SER A 1 93 ? 16.767 2.644 -4.801 1.00 79.88 93 SER A CA 1
ATOM 737 C C . SER A 1 93 ? 16.477 1.440 -3.926 1.00 79.88 93 SER A C 1
ATOM 739 O O . SER A 1 93 ? 15.383 0.871 -3.933 1.00 79.88 93 SER A O 1
ATOM 741 N N . SER A 1 94 ? 17.485 1.041 -3.177 1.00 81.31 94 SER A N 1
ATOM 742 C CA . SER A 1 94 ? 17.392 -0.076 -2.265 1.00 81.31 94 SER A CA 1
ATOM 743 C C . SER A 1 94 ? 16.745 0.321 -0.947 1.00 81.31 94 SER A C 1
ATOM 745 O O . SER A 1 94 ? 17.172 1.293 -0.330 1.00 81.31 94 SER A O 1
ATOM 747 N N . TYR A 1 95 ? 15.771 -0.468 -0.496 1.00 85.50 95 TYR A N 1
ATOM 748 C CA . TYR A 1 95 ? 15.032 -0.223 0.741 1.00 85.50 95 TYR A CA 1
ATOM 749 C C . TYR A 1 95 ? 14.829 -1.516 1.526 1.00 85.50 95 TYR A C 1
ATOM 751 O O . TYR A 1 95 ? 14.711 -2.596 0.944 1.00 85.50 95 TYR A O 1
ATOM 759 N N . SER A 1 96 ? 14.756 -1.390 2.851 1.00 87.44 96 SER A N 1
ATOM 760 C CA . SER A 1 96 ? 14.395 -2.494 3.740 1.00 87.44 96 SER A CA 1
ATOM 761 C C . SER A 1 96 ? 12.879 -2.633 3.846 1.00 87.44 96 SER A C 1
ATOM 763 O O . SER A 1 96 ? 12.186 -1.636 4.042 1.00 87.44 96 SER A O 1
ATOM 765 N N . PHE A 1 97 ? 12.372 -3.867 3.798 1.00 88.44 97 PHE A N 1
ATOM 766 C CA . PHE A 1 97 ? 10.963 -4.186 4.074 1.00 88.44 97 PHE A CA 1
ATOM 767 C C . PHE A 1 97 ? 10.789 -5.095 5.302 1.00 88.44 97 PHE A C 1
ATOM 769 O O . PHE A 1 97 ? 9.706 -5.638 5.520 1.00 88.44 97 PHE A O 1
ATOM 776 N N . ASP A 1 98 ? 11.837 -5.270 6.110 1.00 88.62 98 ASP A N 1
ATOM 777 C CA . ASP A 1 98 ? 11.841 -6.118 7.311 1.00 88.62 98 ASP A CA 1
ATOM 778 C C . ASP A 1 98 ? 10.807 -5.714 8.371 1.00 88.62 98 ASP A C 1
ATOM 780 O O . ASP A 1 98 ? 10.272 -6.572 9.069 1.00 88.62 98 ASP A O 1
ATOM 784 N N . PHE A 1 99 ? 10.457 -4.430 8.441 1.00 89.31 99 PHE A N 1
ATOM 785 C CA . PHE A 1 99 ? 9.447 -3.902 9.357 1.00 89.31 99 PHE A CA 1
ATOM 786 C C . PHE A 1 99 ? 8.028 -4.440 9.102 1.00 89.31 99 PHE A C 1
ATOM 788 O O . PHE A 1 99 ? 7.175 -4.382 9.991 1.00 89.31 99 PHE A O 1
ATOM 795 N N . LEU A 1 100 ? 7.746 -4.970 7.906 1.00 90.94 100 LEU A N 1
ATOM 796 C CA . LEU A 1 100 ? 6.440 -5.529 7.554 1.00 90.94 100 LEU A CA 1
ATOM 797 C C . LEU A 1 100 ? 6.336 -6.989 8.006 1.00 90.94 100 LEU A C 1
ATOM 799 O O . LEU A 1 100 ? 6.274 -7.917 7.199 1.00 90.94 100 LEU A O 1
ATOM 803 N N . ASN A 1 101 ? 6.284 -7.198 9.320 1.00 88.88 101 ASN A N 1
ATOM 804 C CA . ASN A 1 101 ? 6.338 -8.529 9.926 1.00 88.88 101 ASN A CA 1
ATOM 805 C C . ASN A 1 101 ? 5.224 -9.482 9.465 1.00 88.88 101 ASN A C 1
ATOM 807 O O . ASN A 1 101 ? 5.418 -10.688 9.515 1.00 88.88 101 ASN A O 1
ATOM 811 N N . HIS A 1 102 ? 4.070 -8.992 9.008 1.00 93.75 102 HIS A N 1
ATOM 812 C CA . HIS A 1 102 ? 2.970 -9.833 8.514 1.00 93.75 102 HIS A CA 1
ATOM 813 C C . HIS A 1 102 ? 2.931 -9.978 6.987 1.00 93.75 102 HIS A C 1
ATOM 815 O O . HIS A 1 102 ? 1.995 -10.582 6.459 1.00 93.75 102 HIS A O 1
ATOM 821 N N . LEU A 1 103 ? 3.932 -9.453 6.274 1.00 96.06 103 LEU A N 1
ATOM 822 C CA . LEU A 1 103 ? 3.961 -9.504 4.820 1.00 96.06 103 LEU A CA 1
ATOM 823 C C . LEU A 1 103 ? 4.225 -10.926 4.329 1.00 96.06 103 LEU A C 1
ATOM 825 O O . LEU A 1 103 ? 5.290 -11.491 4.549 1.00 96.06 103 LEU A O 1
ATOM 829 N N . GLU A 1 104 ? 3.250 -11.484 3.619 1.00 97.44 104 GLU A N 1
ATOM 830 C CA . GLU A 1 104 ? 3.309 -12.833 3.058 1.00 97.44 104 GLU A CA 1
ATOM 831 C C . GLU A 1 104 ? 3.721 -12.815 1.578 1.00 97.44 104 GLU A C 1
ATOM 833 O O . GLU A 1 104 ? 4.300 -13.780 1.084 1.00 97.44 104 GLU A O 1
ATOM 838 N N . SER A 1 105 ? 3.432 -11.728 0.856 1.00 97.00 105 SER A N 1
ATOM 839 C CA . SER A 1 105 ? 3.721 -11.585 -0.573 1.00 97.00 105 SER A CA 1
ATOM 840 C C . SER A 1 105 ? 4.283 -10.206 -0.896 1.00 97.00 105 SER A C 1
ATOM 842 O O . SER A 1 105 ? 3.654 -9.187 -0.599 1.00 97.00 105 SER A O 1
ATOM 844 N N . LEU A 1 106 ? 5.441 -10.184 -1.551 1.00 94.44 106 LEU A N 1
ATOM 845 C CA . LEU A 1 106 ? 6.123 -8.980 -2.002 1.00 94.44 106 LEU A CA 1
ATOM 846 C C . LEU A 1 106 ? 6.421 -9.098 -3.494 1.00 94.44 106 LEU A C 1
ATOM 848 O O . LEU A 1 106 ? 7.100 -10.024 -3.938 1.00 94.44 106 LEU A O 1
ATOM 852 N N . LYS A 1 107 ? 5.939 -8.134 -4.274 1.00 93.50 107 LYS A N 1
ATOM 853 C CA . LYS A 1 107 ? 6.314 -7.964 -5.675 1.00 93.50 107 LYS A CA 1
ATOM 854 C C . LYS A 1 107 ? 7.095 -6.668 -5.844 1.00 93.50 107 LYS A C 1
ATOM 856 O O . LYS A 1 107 ? 6.524 -5.589 -5.722 1.00 93.50 107 LYS A O 1
ATOM 861 N N . LEU A 1 108 ? 8.379 -6.796 -6.150 1.00 90.69 108 LEU A N 1
ATOM 862 C CA . LEU A 1 108 ? 9.291 -5.685 -6.383 1.00 90.69 108 LEU A CA 1
ATOM 863 C C . LEU A 1 108 ? 9.457 -5.458 -7.877 1.00 90.69 108 LEU A C 1
ATOM 865 O O . LEU A 1 108 ? 9.765 -6.388 -8.621 1.00 90.69 108 LEU A O 1
ATOM 869 N N . LYS A 1 109 ? 9.281 -4.215 -8.304 1.00 88.25 109 LYS A N 1
ATOM 870 C CA . LYS A 1 109 ? 9.742 -3.713 -9.594 1.00 88.25 109 LYS A CA 1
ATOM 871 C C . LYS A 1 109 ? 10.856 -2.703 -9.329 1.00 88.25 109 LYS A C 1
ATOM 873 O O . LYS A 1 109 ? 10.642 -1.752 -8.584 1.00 88.25 109 LYS A O 1
ATOM 878 N N . SER A 1 110 ? 12.034 -2.929 -9.895 1.00 83.12 110 SER A N 1
ATOM 879 C CA . SER A 1 110 ? 13.186 -2.032 -9.757 1.00 83.12 110 SER A CA 1
ATOM 880 C C . SER A 1 110 ? 14.046 -2.107 -11.006 1.00 83.12 110 SER A C 1
ATOM 882 O O . SER A 1 110 ? 14.224 -3.189 -11.563 1.00 83.12 110 SER A O 1
ATOM 884 N N . ASP A 1 111 ? 14.625 -0.973 -11.390 1.00 74.75 111 ASP A N 1
ATOM 885 C CA . ASP A 1 111 ? 15.602 -0.909 -12.478 1.00 74.75 111 ASP A CA 1
ATOM 886 C C . ASP A 1 111 ? 16.956 -1.524 -12.075 1.00 74.75 111 ASP A C 1
ATOM 888 O O . ASP A 1 111 ? 17.727 -1.936 -12.941 1.00 74.75 111 ASP A O 1
ATOM 892 N N . ASN A 1 112 ? 17.239 -1.627 -10.768 1.00 71.31 112 ASN A N 1
ATOM 893 C CA . ASN A 1 112 ? 18.456 -2.231 -10.226 1.00 71.31 112 ASN A CA 1
ATOM 894 C C . ASN A 1 112 ? 18.134 -3.115 -9.011 1.00 71.31 112 ASN A C 1
ATOM 896 O O . ASN A 1 112 ? 18.072 -2.658 -7.868 1.00 71.31 112 ASN A O 1
ATOM 900 N N . LEU A 1 113 ? 17.866 -4.398 -9.262 1.00 65.00 113 LEU A N 1
ATOM 901 C CA . LEU A 1 113 ? 17.409 -5.310 -8.213 1.00 65.00 113 LEU A CA 1
ATOM 902 C C . LEU A 1 113 ? 18.520 -5.852 -7.317 1.00 65.00 113 LEU A C 1
ATOM 904 O O . LEU A 1 113 ? 18.249 -6.105 -6.144 1.00 65.00 113 LEU A O 1
ATOM 908 N N . LEU A 1 114 ? 19.7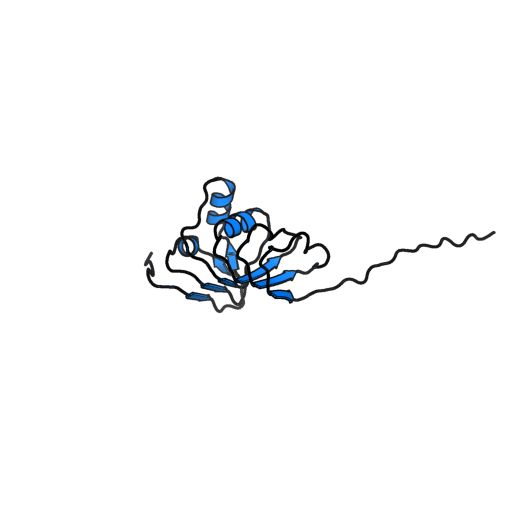35 -6.028 -7.849 1.00 61.75 114 LEU A N 1
ATOM 909 C CA . LEU A 1 114 ? 20.853 -6.653 -7.129 1.00 61.75 114 LEU A CA 1
ATOM 910 C C . LEU A 1 114 ? 21.260 -5.840 -5.899 1.00 61.75 114 LEU A C 1
ATOM 912 O O . LEU A 1 114 ? 21.582 -6.413 -4.864 1.00 61.75 114 LEU A O 1
ATOM 916 N N . SER A 1 115 ? 21.159 -4.513 -5.973 1.00 62.28 115 SER A N 1
ATOM 917 C CA . SER A 1 115 ? 21.355 -3.656 -4.809 1.00 62.28 115 SER A CA 1
ATOM 918 C C . SER A 1 115 ? 20.126 -3.597 -3.904 1.00 62.28 115 SER A C 1
ATOM 920 O O . SER A 1 115 ? 20.258 -3.189 -2.762 1.00 62.28 115 SER A O 1
ATOM 922 N N . SER A 1 116 ? 18.922 -3.926 -4.379 1.00 60.72 116 SER A N 1
ATOM 923 C CA . SER A 1 116 ? 17.664 -3.570 -3.699 1.00 60.72 116 SER A CA 1
ATOM 924 C C . SER A 1 116 ? 17.178 -4.540 -2.618 1.00 60.72 116 SER A C 1
ATOM 926 O O . SER A 1 116 ? 16.242 -4.218 -1.892 1.00 60.72 116 SER A O 1
ATOM 928 N N . LEU A 1 117 ? 17.808 -5.711 -2.494 1.00 63.19 117 LEU A N 1
ATOM 929 C CA . LEU A 1 117 ? 17.385 -6.794 -1.600 1.00 63.19 117 LEU A CA 1
ATOM 930 C C . LEU A 1 117 ? 18.210 -6.839 -0.306 1.00 63.19 117 LEU A C 1
ATOM 932 O O . LEU A 1 117 ? 18.786 -7.871 0.028 1.00 63.19 117 LEU A O 1
ATOM 936 N N . PHE A 1 118 ? 18.283 -5.731 0.433 1.00 64.31 118 PHE A N 1
ATOM 937 C CA . PHE A 1 118 ? 19.073 -5.695 1.671 1.00 64.31 118 PHE A CA 1
ATOM 938 C C . PHE A 1 118 ? 18.433 -6.477 2.827 1.00 64.31 118 PHE A C 1
ATOM 940 O O . PHE A 1 118 ? 19.149 -7.007 3.674 1.00 64.31 118 PHE A O 1
ATOM 947 N N . SER A 1 119 ? 17.101 -6.591 2.847 1.00 80.81 119 SER A N 1
ATOM 948 C CA . SER A 1 119 ? 16.379 -7.228 3.954 1.00 80.81 119 SER A CA 1
ATOM 949 C C . SER A 1 119 ? 14.919 -7.499 3.590 1.00 80.81 119 SER A C 1
ATOM 951 O O . SER A 1 119 ? 14.129 -6.593 3.305 1.00 80.81 119 SER A O 1
ATOM 953 N N . LEU A 1 120 ? 14.559 -8.782 3.598 1.00 85.88 120 LEU A N 1
ATOM 954 C CA . LEU A 1 120 ? 13.200 -9.254 3.348 1.00 85.88 120 LEU A CA 1
ATOM 955 C C . LEU A 1 120 ? 12.462 -9.497 4.674 1.00 85.88 120 LEU A C 1
ATOM 957 O O . LEU A 1 120 ? 13.088 -9.930 5.644 1.00 85.88 120 LEU A O 1
ATOM 961 N N . PRO A 1 121 ? 11.137 -9.274 4.725 1.00 89.75 121 PRO A N 1
ATOM 962 C CA . PRO A 1 121 ? 10.347 -9.583 5.910 1.00 89.75 121 PRO A CA 1
ATOM 963 C C . PRO A 1 121 ? 10.329 -11.084 6.224 1.00 89.75 121 PRO A C 1
ATOM 965 O O . PRO A 1 121 ? 10.265 -11.930 5.332 1.00 89.75 121 PRO A O 1
ATOM 968 N N . LEU A 1 122 ? 10.347 -11.414 7.519 1.00 88.88 122 LEU A N 1
ATOM 969 C CA . LEU A 1 122 ? 10.532 -12.783 8.021 1.00 88.88 122 LEU A CA 1
ATOM 970 C C . LEU A 1 122 ? 9.431 -13.766 7.595 1.00 88.88 122 LEU A C 1
ATOM 972 O O . LEU A 1 122 ? 9.702 -14.949 7.412 1.00 88.88 122 LEU A O 1
ATOM 976 N N . ASN A 1 123 ? 8.193 -13.291 7.438 1.00 94.12 123 ASN A N 1
ATOM 977 C CA . ASN A 1 123 ? 7.032 -14.132 7.123 1.00 94.12 123 ASN A CA 1
ATOM 978 C C . ASN A 1 123 ? 6.716 -14.202 5.619 1.00 94.12 123 ASN A C 1
ATOM 980 O O . ASN A 1 123 ? 5.627 -14.640 5.229 1.00 94.12 123 ASN A O 1
ATOM 984 N N . LEU A 1 124 ? 7.662 -13.789 4.769 1.00 94.94 124 LEU A N 1
ATOM 985 C CA . LEU A 1 124 ? 7.479 -13.757 3.327 1.00 94.94 124 LEU A CA 1
ATOM 986 C C . LEU A 1 124 ? 7.386 -15.178 2.750 1.00 94.94 124 LEU A C 1
ATOM 988 O O . LEU A 1 124 ? 8.328 -15.962 2.810 1.00 94.94 124 LEU A O 1
ATOM 992 N N . LYS A 1 125 ? 6.243 -15.499 2.141 1.00 96.62 125 LYS A N 1
ATOM 993 C CA . LYS A 1 125 ? 5.980 -16.778 1.459 1.00 96.62 125 LYS A CA 1
ATOM 994 C C . LYS A 1 125 ? 6.218 -16.686 -0.044 1.00 96.62 125 LYS A C 1
ATOM 996 O O . LYS A 1 125 ? 6.495 -17.691 -0.691 1.00 96.62 125 LYS A O 1
ATOM 1001 N N . GLN A 1 126 ? 6.069 -15.489 -0.606 1.00 96.12 126 GLN A N 1
ATOM 1002 C CA . GLN A 1 126 ? 6.222 -15.239 -2.031 1.00 96.12 126 GLN A CA 1
ATOM 1003 C C . GLN A 1 126 ? 6.991 -13.942 -2.276 1.00 96.12 126 GLN A C 1
ATOM 1005 O O . GLN A 1 126 ? 6.548 -12.862 -1.889 1.00 96.12 126 GLN A O 1
ATOM 1010 N N . LEU A 1 127 ? 8.094 -14.051 -3.012 1.00 92.75 127 LEU A N 1
ATOM 1011 C CA . LEU A 1 127 ? 8.820 -12.923 -3.583 1.00 92.75 127 LEU A CA 1
ATOM 1012 C C .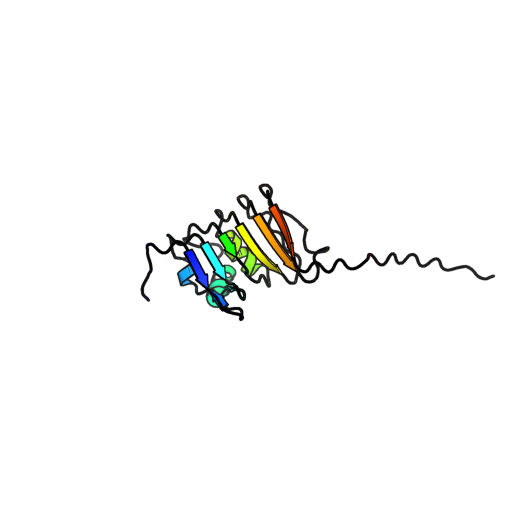 LEU A 1 127 ? 8.684 -12.971 -5.104 1.00 92.75 127 LEU A C 1
ATOM 1014 O O . LEU A 1 127 ? 8.900 -14.006 -5.728 1.00 92.75 127 LEU A O 1
ATOM 1018 N N . THR A 1 128 ? 8.308 -11.858 -5.720 1.00 91.56 128 THR A N 1
ATOM 1019 C CA . THR A 1 128 ? 8.292 -11.711 -7.177 1.00 91.56 128 THR A CA 1
ATOM 1020 C C . THR A 1 128 ? 9.131 -10.511 -7.563 1.00 91.56 128 THR A C 1
ATOM 1022 O O . THR A 1 128 ? 8.856 -9.396 -7.134 1.00 91.56 128 THR A O 1
ATOM 1025 N N . LEU A 1 129 ? 10.125 -10.741 -8.408 1.00 88.12 129 LEU A N 1
ATOM 1026 C CA . LEU A 1 129 ? 10.980 -9.700 -8.953 1.00 88.12 129 LEU A CA 1
ATOM 1027 C C . LEU A 1 129 ? 10.561 -9.443 -10.402 1.00 88.12 129 LEU A C 1
ATOM 1029 O O . LEU A 1 129 ? 10.564 -10.360 -11.220 1.00 88.12 129 LEU A O 1
ATOM 1033 N N . ALA A 1 130 ? 10.125 -8.225 -10.703 1.00 82.44 130 ALA A N 1
ATOM 1034 C CA . ALA A 1 130 ? 9.649 -7.811 -12.018 1.00 82.44 130 ALA A CA 1
ATOM 1035 C C . ALA A 1 130 ? 10.598 -6.781 -12.638 1.00 82.44 130 ALA A C 1
ATOM 1037 O O . ALA A 1 130 ? 11.168 -5.959 -11.924 1.00 82.44 130 ALA A O 1
ATOM 1038 N N . ASP A 1 131 ? 10.734 -6.830 -13.966 1.00 70.88 131 ASP A N 1
ATOM 1039 C CA . ASP A 1 131 ? 11.617 -5.963 -14.764 1.00 70.88 131 ASP A CA 1
ATOM 1040 C C . ASP A 1 131 ? 13.086 -5.982 -14.305 1.00 70.88 131 ASP A C 1
ATOM 1042 O O . ASP A 1 131 ? 13.828 -5.014 -14.435 1.00 70.88 131 ASP A O 1
ATOM 1046 N N . ALA A 1 132 ? 13.510 -7.146 -13.808 1.00 57.34 132 ALA A N 1
ATOM 1047 C CA . ALA A 1 132 ? 14.856 -7.422 -13.354 1.00 57.34 132 ALA A CA 1
ATOM 1048 C C . ALA A 1 132 ? 15.876 -7.339 -14.493 1.00 57.34 132 ALA A C 1
ATOM 1050 O O . ALA A 1 132 ? 16.145 -8.335 -15.167 1.00 57.34 132 ALA A O 1
ATOM 1051 N N . ARG A 1 133 ? 16.506 -6.179 -14.689 1.00 56.19 133 ARG A N 1
ATOM 1052 C CA . ARG A 1 133 ? 17.778 -6.137 -15.414 1.00 56.19 133 ARG A CA 1
ATOM 1053 C C . ARG A 1 133 ? 18.856 -6.663 -14.472 1.00 56.19 133 ARG A C 1
ATOM 1055 O O . ARG A 1 133 ? 19.379 -5.930 -13.642 1.00 56.19 133 ARG A O 1
ATOM 1062 N N . MET A 1 134 ? 19.158 -7.956 -14.562 1.00 49.41 134 MET A N 1
ATOM 1063 C CA . MET A 1 134 ? 20.386 -8.490 -13.977 1.00 49.41 134 MET A CA 1
ATOM 1064 C C . MET A 1 134 ? 21.543 -7.972 -14.832 1.00 49.41 134 MET A C 1
ATOM 1066 O O . MET A 1 134 ? 21.758 -8.453 -15.943 1.00 49.41 134 MET A O 1
ATOM 1070 N N . SER A 1 135 ? 22.239 -6.933 -14.377 1.00 52.12 135 SER A N 1
ATOM 1071 C CA . SER A 1 135 ? 23.504 -6.543 -14.999 1.00 52.12 135 SER A CA 1
ATOM 1072 C C . SER A 1 135 ? 24.506 -7.688 -14.807 1.00 52.12 135 SER A C 1
ATOM 1074 O O . SER A 1 135 ? 24.647 -8.145 -13.671 1.00 52.12 135 SER A O 1
ATOM 1076 N N . PRO A 1 136 ? 25.183 -8.170 -15.865 1.00 48.19 136 PRO A N 1
ATOM 1077 C CA . PRO A 1 136 ? 26.244 -9.152 -15.698 1.00 48.19 136 PRO A CA 1
ATOM 1078 C C . PRO A 1 136 ? 27.338 -8.541 -14.821 1.00 48.19 136 PRO A C 1
ATOM 1080 O O . PRO A 1 136 ? 27.724 -7.390 -15.029 1.00 48.19 136 PRO A O 1
ATOM 1083 N N . GLU A 1 137 ? 27.802 -9.301 -13.829 1.00 48.31 137 GLU A N 1
ATOM 1084 C CA . GLU A 1 137 ? 28.980 -8.958 -13.039 1.00 48.31 137 GLU A CA 1
ATOM 1085 C C . GLU A 1 137 ? 30.130 -8.667 -14.008 1.00 48.31 137 GLU A C 1
ATOM 1087 O O . GLU A 1 137 ? 30.606 -9.552 -14.721 1.00 48.31 137 GLU A O 1
ATOM 1092 N N . THR A 1 138 ? 30.566 -7.412 -14.096 1.00 47.97 138 THR A N 1
ATOM 1093 C CA . THR A 1 138 ? 31.838 -7.112 -14.741 1.00 47.97 138 THR A CA 1
ATOM 1094 C C . THR A 1 138 ? 32.926 -7.571 -13.782 1.00 47.97 138 THR A C 1
ATOM 1096 O O . THR A 1 138 ? 33.349 -6.804 -12.916 1.00 47.97 138 THR A O 1
ATOM 1099 N N . ASN A 1 139 ? 33.353 -8.828 -13.917 1.00 42.88 139 ASN A N 1
ATOM 1100 C CA . ASN A 1 139 ? 34.622 -9.297 -13.370 1.00 42.88 139 ASN A CA 1
ATOM 1101 C C . ASN A 1 139 ? 35.732 -8.487 -14.042 1.00 42.88 139 ASN A C 1
ATOM 1103 O O . ASN A 1 139 ? 36.185 -8.801 -15.142 1.00 42.88 139 ASN A O 1
ATOM 1107 N N . GLY A 1 140 ? 36.111 -7.385 -13.402 1.00 46.56 140 GLY A N 1
ATOM 1108 C CA . GLY A 1 140 ? 37.284 -6.600 -13.749 1.00 46.56 140 GLY A CA 1
ATOM 1109 C C . GLY A 1 140 ? 38.550 -7.304 -13.277 1.00 46.56 140 GLY A C 1
ATOM 1110 O O . GLY A 1 140 ? 39.258 -6.767 -12.433 1.00 46.56 140 GLY A O 1
ATOM 1111 N N . ASP A 1 141 ? 38.837 -8.487 -13.820 1.00 45.06 141 ASP A N 1
ATOM 1112 C CA . ASP A 1 141 ? 40.162 -9.097 -13.716 1.00 45.06 141 ASP A CA 1
ATOM 1113 C C . ASP A 1 141 ? 41.060 -8.472 -14.792 1.00 45.06 141 ASP A C 1
ATOM 1115 O O . ASP A 1 141 ? 41.270 -9.029 -15.872 1.00 45.06 141 ASP A O 1
ATOM 1119 N N . ASN A 1 142 ? 41.580 -7.276 -14.506 1.00 41.41 142 ASN A N 1
ATOM 1120 C CA . ASN A 1 142 ? 42.717 -6.726 -15.241 1.00 41.41 142 ASN A CA 1
ATOM 1121 C C . ASN A 1 142 ? 43.980 -7.484 -14.810 1.00 41.41 142 ASN A C 1
ATOM 1123 O O . ASN A 1 142 ? 44.655 -7.116 -13.850 1.00 41.41 142 ASN A O 1
ATOM 1127 N N . TRP A 1 143 ? 44.306 -8.552 -15.532 1.00 38.66 143 TRP A N 1
ATOM 1128 C CA . TRP A 1 143 ? 45.660 -9.087 -15.579 1.00 38.66 143 TRP A CA 1
ATOM 1129 C C . TRP A 1 143 ? 46.498 -8.127 -16.433 1.00 38.66 143 TRP A C 1
ATOM 1131 O O . TRP A 1 143 ? 46.476 -8.172 -17.661 1.00 38.66 143 TRP A O 1
ATOM 1141 N N . GLU A 1 144 ? 47.234 -7.217 -15.799 1.00 44.75 144 GLU A N 1
ATOM 1142 C CA . GLU A 1 144 ? 48.328 -6.546 -16.500 1.00 44.75 144 GLU A CA 1
ATOM 1143 C C . GLU A 1 144 ? 49.430 -7.579 -16.759 1.00 44.75 144 GLU A C 1
ATOM 1145 O O . GLU A 1 144 ? 50.202 -7.974 -15.887 1.00 44.75 144 GLU A O 1
ATOM 1150 N N . ILE A 1 145 ? 49.437 -8.065 -17.997 1.00 44.31 145 ILE A N 1
ATOM 1151 C CA . ILE A 1 145 ? 50.556 -8.740 -18.645 1.00 44.31 145 ILE A CA 1
ATOM 1152 C C . ILE A 1 145 ? 51.791 -7.851 -18.523 1.00 44.31 145 ILE A C 1
ATOM 1154 O O . ILE A 1 145 ? 51.873 -6.790 -19.141 1.00 44.31 145 ILE A O 1
ATOM 1158 N N . GLY A 1 146 ? 52.769 -8.324 -17.755 1.00 49.84 146 GLY A N 1
ATOM 1159 C CA . GLY A 1 146 ? 54.140 -7.861 -17.873 1.00 49.84 146 GLY A CA 1
ATOM 1160 C C . GLY A 1 146 ? 54.646 -8.090 -19.298 1.00 49.84 146 GLY A C 1
ATOM 1161 O O . GLY A 1 146 ? 54.454 -9.156 -19.885 1.00 49.84 146 GLY A O 1
ATOM 1162 N N . VAL A 1 147 ? 55.301 -7.077 -19.844 1.00 38.31 147 VAL A N 1
ATOM 1163 C CA . VAL A 1 147 ? 56.134 -7.159 -21.048 1.00 38.31 147 VAL A CA 1
ATOM 1164 C C . VAL A 1 147 ? 57.453 -6.435 -20.710 1.00 38.31 147 VAL A C 1
ATOM 1166 O O . VAL A 1 147 ? 57.451 -5.596 -19.809 1.00 38.31 147 VAL A O 1
ATOM 1169 N N . PRO A 1 148 ? 58.578 -6.815 -21.333 1.00 46.31 148 PRO A N 1
ATOM 1170 C CA . PRO A 1 148 ? 59.758 -7.392 -20.690 1.00 46.31 148 PRO A CA 1
ATOM 1171 C C . PRO A 1 148 ? 60.813 -6.360 -20.277 1.00 46.31 148 PRO A C 1
ATOM 1173 O O . PRO A 1 148 ? 60.873 -5.280 -20.908 1.00 46.31 148 PRO A O 1
#

InterPro domains:
  IPR032675 Leucine-rich repeat domain superfamily [G3DSA:3.80.10.10] (1-141)

Radius of gyration: 18.83 Å; chains: 1; bounding box: 78×33×37 Å

Foldseek 3Di:
DDADQQAQEDAADDLAEEEDDLSQQARANHAYYHYPNAYEYDPVQLVCLVPPPPDAGNYQHAEDAHYEDEDVSSVSSVLNNQNHQYYEYEYAAADEPQSNQNHQYYEYEYCAVVRRPPYDHPNHNYYHYPPDPPDPPPPPPPPPDDDD

pLDDT: mean 83.89, std 15.93, range [38.31, 97.69]

Sequence (148 aa):
MESFPRLECLVVDTQDEVEIPDILLNMPSLRHMHFLGGGYFSASSLQQATNDESFQINNNMQSISVIRISDETDLKILRCSPNLRRLKVSIRSSYSFDFLNHLESLKLKSDNLLSSLFSLPLNLKQLTLADARMSPETNGDNWEIGVP

Secondary structure (DSSP, 8-state):
----TT--EEEE--SS-EEE-HHHHT-TT--EEEEEEEEEE-HHHHHHHHH-TT----S---EEEEEEE-SHHHHHHHHT-TT--EEEEEESS----TT-TT--EEEEEES--TTT-S---TT--EEEEES-----------------